Protein AF-K2DM25-F1 (afdb_monomer_lite)

Secondary structure (DSSP, 8-state):
-EEE-SSSSSS--SEEE--SS---HHHHHHHH-TT----SS-SS-EEETTEEE-GGGTTT--

Sequence (62 aa):
MINIYPSKLEGAPLETHVLKQP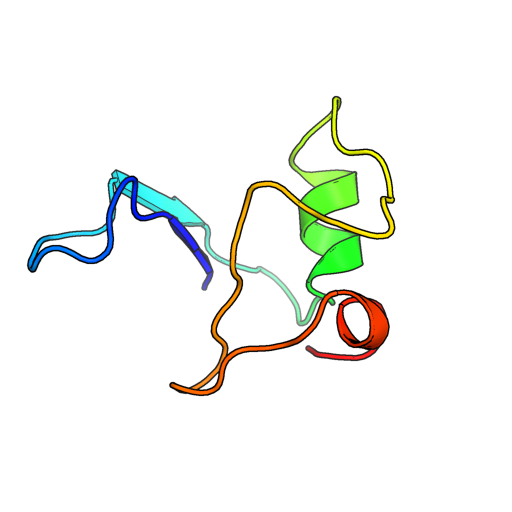ETIHGWLSSTIPSFTEREVHPISVWVNNRMIGSANWSTTT

Radius of gyration: 11.67 Å; chains: 1; bounding box: 28×25×22 Å

pLDDT: mean 91.14, std 4.29, range [74.62, 95.69]

Foldseek 3Di:
DDFDDPDPDDDGGPDDDDDPDDDFQVRCCVVPPVPDDQDQDDPDWDDDPNRTDHSVCRRPHD

Structure (mmCIF, N/CA/C/O backbone):
data_AF-K2DM25-F1
#
_entry.id   AF-K2DM25-F1
#
loop_
_atom_site.group_PDB
_atom_site.id
_atom_site.type_symbol
_atom_site.label_atom_id
_atom_site.label_alt_id
_atom_site.label_comp_id
_atom_site.label_asym_id
_atom_site.label_entity_id
_atom_site.label_seq_id
_atom_site.pdbx_PDB_ins_code
_atom_site.Cartn_x
_atom_site.Cartn_y
_atom_site.Cartn_z
_atom_site.occupancy
_atom_site.B_iso_or_equiv
_atom_site.auth_seq_id
_atom_site.auth_comp_id
_atom_site.auth_asym_id
_atom_site.auth_atom_id
_atom_site.pdbx_PDB_model_num
ATOM 1 N N . MET A 1 1 ? -9.049 6.967 1.102 1.00 88.06 1 MET A N 1
ATOM 2 C CA . MET A 1 1 ? -9.134 5.630 1.736 1.00 88.06 1 MET A CA 1
ATOM 3 C C . MET A 1 1 ? -8.290 4.666 0.932 1.00 88.06 1 MET A C 1
ATOM 5 O O . MET A 1 1 ? -8.146 4.886 -0.265 1.00 88.06 1 MET A O 1
ATOM 9 N N . ILE A 1 2 ? -7.769 3.624 1.564 1.00 91.50 2 ILE A N 1
ATOM 10 C CA . ILE A 1 2 ? -7.017 2.546 0.922 1.00 91.50 2 ILE A CA 1
ATOM 11 C C . ILE A 1 2 ? -7.758 1.243 1.190 1.00 91.50 2 ILE A C 1
ATOM 13 O O . ILE A 1 2 ? -8.130 0.970 2.326 1.00 91.50 2 ILE A O 1
ATOM 17 N N . ASN A 1 3 ? -7.988 0.464 0.138 1.00 92.81 3 ASN A N 1
ATOM 18 C CA . ASN A 1 3 ? -8.694 -0.809 0.201 1.00 92.81 3 ASN A CA 1
ATOM 19 C C . ASN A 1 3 ? -7.742 -1.924 -0.229 1.00 92.81 3 ASN A C 1
ATOM 21 O O . ASN A 1 3 ? -7.169 -1.854 -1.318 1.00 92.81 3 ASN A O 1
ATOM 25 N N . ILE A 1 4 ? -7.582 -2.939 0.617 1.00 91.88 4 ILE A N 1
ATOM 26 C CA . ILE A 1 4 ? -6.706 -4.082 0.368 1.00 91.88 4 ILE A CA 1
ATOM 27 C C . ILE A 1 4 ? -7.562 -5.265 -0.060 1.00 91.88 4 ILE A C 1
ATOM 29 O O . ILE A 1 4 ? -8.483 -5.677 0.647 1.00 91.88 4 ILE A O 1
ATOM 33 N N . TYR A 1 5 ? -7.226 -5.828 -1.216 1.00 92.25 5 TYR A N 1
ATOM 34 C CA . TYR A 1 5 ? -7.887 -7.001 -1.765 1.00 92.25 5 TYR A CA 1
ATOM 35 C C . TYR A 1 5 ? -6.863 -8.130 -1.924 1.00 92.25 5 TYR A C 1
ATOM 37 O O . TYR A 1 5 ? -5.834 -7.919 -2.569 1.00 92.25 5 TYR A O 1
ATOM 45 N N . PRO A 1 6 ? -7.123 -9.333 -1.383 1.00 89.06 6 PRO A N 1
ATOM 46 C CA . PRO A 1 6 ? -6.218 -10.473 -1.520 1.00 89.06 6 PRO A CA 1
ATOM 47 C C . PRO A 1 6 ? -6.226 -11.049 -2.944 1.00 89.06 6 PRO A C 1
ATOM 49 O O . PRO A 1 6 ? -5.323 -11.787 -3.327 1.00 89.06 6 PRO A O 1
ATOM 52 N N . SER A 1 7 ? -7.242 -10.718 -3.745 1.00 84.75 7 SER A N 1
ATOM 53 C CA . SER A 1 7 ? -7.334 -11.059 -5.163 1.00 84.75 7 SER A CA 1
ATOM 54 C C . SER A 1 7 ? -8.142 -9.996 -5.914 1.00 84.75 7 SER A C 1
ATOM 56 O O . SER A 1 7 ? -8.779 -9.150 -5.295 1.00 84.75 7 SER A O 1
ATOM 58 N N . LYS A 1 8 ? -8.143 -10.045 -7.251 1.00 77.25 8 LYS A N 1
ATOM 59 C CA . LYS A 1 8 ? -8.987 -9.177 -8.097 1.00 77.25 8 LYS A CA 1
ATOM 60 C C . LYS A 1 8 ? -10.408 -9.719 -8.305 1.00 77.25 8 LYS A C 1
ATOM 62 O O . LYS A 1 8 ? -11.134 -9.177 -9.133 1.00 77.25 8 LYS A O 1
ATOM 67 N N . LEU A 1 9 ? -10.771 -10.818 -7.640 1.00 77.31 9 LEU A N 1
ATOM 68 C CA . LEU A 1 9 ? -12.120 -11.369 -7.727 1.00 77.31 9 LEU A CA 1
ATOM 69 C C . LEU A 1 9 ? -13.119 -10.401 -7.095 1.00 77.31 9 LEU A C 1
ATOM 71 O O . LEU A 1 9 ? -12.780 -9.658 -6.174 1.00 77.31 9 LEU A O 1
ATOM 75 N N . GLU A 1 10 ? -14.346 -10.421 -7.603 1.00 74.62 10 GLU A N 1
ATOM 76 C CA . GLU A 1 10 ? -15.420 -9.592 -7.070 1.00 74.62 10 GLU A CA 1
ATOM 77 C C . GLU A 1 10 ? -15.670 -9.927 -5.594 1.00 74.62 10 GLU A C 1
ATOM 79 O O . GLU A 1 10 ? -15.816 -11.091 -5.216 1.00 74.62 10 GLU A O 1
ATOM 84 N N . GLY A 1 11 ? -15.685 -8.898 -4.747 1.00 84.62 11 GLY A N 1
ATOM 85 C CA . GLY A 1 11 ? -15.844 -9.051 -3.308 1.00 84.62 11 GLY A CA 1
ATOM 86 C C . GLY A 1 11 ? -15.590 -7.755 -2.543 1.00 84.62 11 GLY A C 1
ATOM 87 O O . GLY A 1 11 ? -15.119 -6.760 -3.097 1.00 84.62 11 GLY A O 1
ATOM 88 N N . ALA A 1 12 ? -15.915 -7.773 -1.252 1.00 88.94 12 ALA A N 1
ATOM 89 C CA . ALA A 1 12 ? -15.563 -6.694 -0.337 1.00 88.94 12 ALA A CA 1
ATOM 90 C C . ALA A 1 12 ? -14.038 -6.661 -0.098 1.00 88.94 12 ALA A C 1
ATOM 92 O O . ALA A 1 12 ? -13.385 -7.707 -0.180 1.00 88.94 12 ALA A O 1
ATOM 93 N N . PRO A 1 13 ? -13.456 -5.488 0.211 1.00 92.00 13 PRO A N 1
ATOM 94 C CA . PRO A 1 13 ? -12.064 -5.418 0.635 1.00 92.00 13 PRO A CA 1
ATOM 95 C C . PRO A 1 13 ? -11.846 -6.253 1.897 1.00 92.00 13 PRO A C 1
ATOM 97 O O . PRO A 1 13 ? -12.695 -6.282 2.788 1.00 92.00 13 PRO A O 1
ATOM 100 N N . LEU A 1 14 ? -10.690 -6.912 1.976 1.00 93.19 14 LEU A N 1
ATOM 101 C CA . LEU A 1 14 ? -10.272 -7.615 3.189 1.00 93.19 14 LEU A CA 1
ATOM 102 C C . LEU A 1 14 ? -9.953 -6.614 4.302 1.00 93.19 14 LEU A C 1
ATOM 104 O O . LEU A 1 14 ? -10.290 -6.848 5.458 1.00 93.19 14 LEU A O 1
ATOM 108 N N . GLU A 1 15 ? -9.339 -5.487 3.937 1.00 93.75 15 GLU A N 1
ATOM 109 C CA . GLU A 1 15 ? -9.044 -4.392 4.857 1.00 93.75 15 GLU A CA 1
ATOM 110 C C . GLU A 1 15 ? -9.324 -3.035 4.210 1.00 93.75 15 GLU A C 1
ATOM 112 O O . GLU A 1 15 ? -9.080 -2.832 3.016 1.00 93.75 15 GLU A O 1
ATOM 117 N N . THR A 1 16 ? -9.767 -2.080 5.026 1.00 93.12 16 THR A N 1
ATOM 118 C CA . THR A 1 16 ? -9.958 -0.684 4.628 1.00 93.12 16 THR A CA 1
ATOM 119 C C . THR A 1 16 ? -9.270 0.239 5.625 1.00 93.12 16 THR A C 1
ATOM 121 O O . THR A 1 16 ? -9.539 0.196 6.823 1.00 93.12 16 THR A O 1
ATOM 124 N N . HIS A 1 17 ? -8.424 1.126 5.108 1.00 93.69 17 HIS A N 1
ATOM 125 C CA . HIS A 1 17 ? -7.647 2.096 5.873 1.00 93.69 17 HIS A CA 1
ATOM 126 C C . HIS A 1 17 ? -8.074 3.520 5.498 1.00 93.69 17 HIS A C 1
ATOM 128 O O . HIS A 1 17 ? -8.037 3.925 4.330 1.00 93.69 17 HIS A O 1
ATOM 134 N N . VAL A 1 18 ? -8.511 4.310 6.481 1.00 93.00 18 VAL A N 1
ATOM 135 C CA . VAL A 1 18 ? -8.895 5.714 6.264 1.00 93.00 18 VAL A CA 1
ATOM 136 C C . VAL A 1 18 ? -7.661 6.602 6.390 1.00 93.00 18 VAL A C 1
ATOM 138 O O . VAL A 1 18 ? -6.990 6.607 7.418 1.00 93.00 18 VAL A O 1
ATOM 141 N N . LEU A 1 19 ? -7.386 7.386 5.347 1.00 90.69 19 LEU A N 1
ATOM 142 C CA . LEU A 1 19 ? -6.314 8.378 5.355 1.00 90.69 19 LEU A CA 1
ATOM 143 C C . LEU A 1 19 ? -6.802 9.647 6.057 1.00 90.69 19 LEU A C 1
ATOM 145 O O . LEU A 1 19 ? -7.859 10.172 5.708 1.00 90.69 19 LEU A O 1
ATOM 149 N N . LYS A 1 20 ? -6.037 10.138 7.038 1.00 90.56 20 LYS A N 1
ATOM 150 C CA . LYS A 1 20 ? -6.343 11.390 7.759 1.00 90.56 20 LYS A CA 1
ATOM 151 C C . LYS A 1 20 ? -5.945 12.641 6.971 1.00 90.56 20 LYS A C 1
ATOM 153 O O . LYS A 1 20 ? -6.516 13.703 7.184 1.00 90.56 20 LYS A O 1
ATOM 158 N N . GLN A 1 21 ? -4.970 12.506 6.079 1.00 91.25 21 GLN A N 1
ATOM 159 C CA . GLN A 1 21 ? -4.445 13.551 5.205 1.00 91.25 21 GLN A CA 1
ATOM 160 C C . GLN A 1 21 ? -4.007 12.917 3.876 1.00 91.25 21 GLN A C 1
ATOM 162 O O 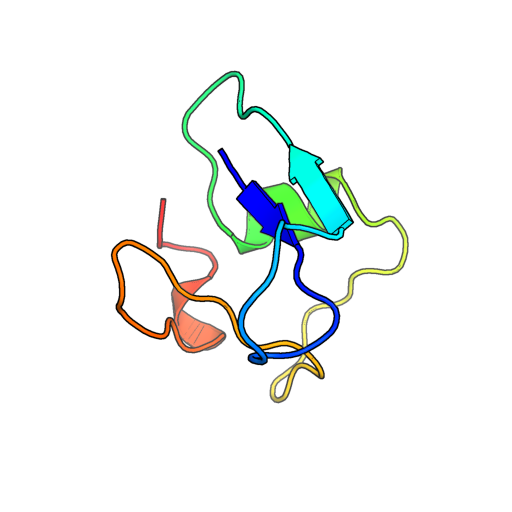. GLN A 1 21 ? -3.808 11.698 3.846 1.00 91.25 21 GLN A O 1
ATOM 167 N N . PRO A 1 22 ? -3.859 13.694 2.788 1.00 90.81 22 PRO A N 1
ATOM 168 C CA . PRO A 1 22 ? -3.245 13.196 1.563 1.00 90.81 22 PRO A CA 1
ATOM 169 C C . PRO A 1 22 ? -1.846 12.643 1.850 1.00 90.81 22 PRO A C 1
ATOM 171 O O . PRO A 1 22 ? -1.051 13.277 2.543 1.00 90.81 22 PRO A O 1
ATOM 174 N N . GLU A 1 23 ? -1.555 11.462 1.323 1.00 93.56 23 GLU A N 1
ATOM 175 C CA . GLU A 1 23 ? -0.284 10.769 1.512 1.00 93.56 23 GLU A CA 1
ATOM 176 C C . GLU A 1 23 ? 0.065 10.047 0.215 1.00 93.56 23 GLU A C 1
ATOM 178 O O . GLU A 1 23 ? -0.823 9.607 -0.515 1.00 93.56 23 GLU A O 1
ATOM 183 N N . THR A 1 24 ? 1.355 9.943 -0.091 1.00 95.69 24 THR A N 1
ATOM 184 C CA . THR A 1 24 ? 1.795 9.196 -1.268 1.00 95.69 24 THR A CA 1
ATOM 185 C C . THR A 1 24 ? 1.687 7.696 -1.013 1.00 95.69 24 THR A C 1
ATOM 187 O O . THR A 1 24 ? 1.760 7.246 0.132 1.00 95.69 24 THR A O 1
ATOM 190 N N . ILE A 1 25 ? 1.564 6.897 -2.076 1.00 94.69 25 ILE A N 1
ATOM 191 C CA . ILE A 1 25 ? 1.518 5.427 -1.963 1.00 94.69 25 ILE A CA 1
ATOM 192 C C . ILE A 1 25 ? 2.745 4.910 -1.191 1.00 94.69 25 ILE A C 1
ATOM 194 O O . ILE A 1 25 ? 2.611 4.102 -0.272 1.00 94.69 25 ILE A O 1
ATOM 198 N N . HIS A 1 26 ? 3.936 5.415 -1.526 1.00 95.06 26 HIS A N 1
ATOM 199 C CA . HIS A 1 26 ? 5.180 5.059 -0.841 1.00 95.06 26 HIS A CA 1
ATOM 200 C C . HIS A 1 26 ? 5.169 5.488 0.631 1.00 95.06 26 HIS A C 1
ATOM 202 O O . HIS A 1 26 ? 5.606 4.725 1.494 1.00 95.06 26 HIS A O 1
ATOM 208 N N . GLY A 1 27 ? 4.707 6.710 0.924 1.00 95.00 27 GLY A N 1
ATOM 209 C CA . GLY A 1 27 ? 4.628 7.233 2.289 1.00 95.00 27 GLY A CA 1
ATOM 210 C C . GLY A 1 27 ? 3.773 6.335 3.174 1.00 95.00 27 GLY A C 1
ATOM 211 O O . GLY A 1 27 ? 4.248 5.861 4.206 1.00 95.00 27 GLY A O 1
ATOM 212 N N . TRP A 1 28 ? 2.580 5.992 2.685 1.00 94.88 28 TRP A N 1
ATOM 213 C CA . TRP A 1 28 ? 1.651 5.137 3.410 1.00 94.88 28 TRP A CA 1
ATOM 214 C C . TRP A 1 28 ? 2.199 3.721 3.624 1.00 94.88 28 TRP A C 1
ATOM 216 O O . TRP A 1 28 ? 2.113 3.187 4.730 1.00 94.88 28 TRP A O 1
ATOM 226 N N . LEU A 1 29 ? 2.805 3.112 2.596 1.00 94.50 29 LEU A N 1
ATOM 227 C CA . LEU A 1 29 ? 3.420 1.785 2.716 1.00 94.50 29 LEU A CA 1
ATOM 228 C C . LEU A 1 29 ? 4.564 1.785 3.734 1.00 94.50 29 LEU A C 1
ATOM 230 O O . LEU A 1 29 ? 4.640 0.887 4.569 1.00 94.50 29 LEU A O 1
ATOM 234 N N . SER A 1 30 ? 5.414 2.810 3.694 1.00 94.69 30 SER A N 1
ATOM 235 C CA . SER A 1 30 ? 6.565 2.942 4.592 1.00 94.69 30 SER A CA 1
ATOM 236 C C . SER A 1 30 ? 6.155 3.183 6.045 1.00 94.69 30 SER A C 1
ATOM 238 O O . SER A 1 30 ? 6.810 2.683 6.956 1.00 94.69 30 SER A O 1
ATOM 240 N N . SER A 1 31 ? 5.086 3.950 6.276 1.00 93.75 31 SER A N 1
ATOM 241 C CA . SER A 1 31 ? 4.595 4.260 7.623 1.00 93.75 31 SER A CA 1
ATOM 242 C C . SER A 1 31 ? 3.754 3.130 8.223 1.00 93.75 31 SER A C 1
ATOM 244 O O . SER A 1 31 ? 3.783 2.920 9.436 1.00 93.75 31 SER A O 1
ATOM 246 N N . THR A 1 32 ? 3.025 2.388 7.386 1.00 92.88 32 THR A N 1
ATOM 247 C CA . THR A 1 32 ? 2.051 1.379 7.833 1.00 92.88 32 THR A CA 1
ATOM 248 C C . THR A 1 32 ? 2.640 -0.027 7.904 1.00 92.88 32 THR A C 1
ATOM 250 O O . THR A 1 32 ? 2.230 -0.815 8.755 1.00 92.88 32 THR A O 1
ATOM 253 N N . ILE A 1 33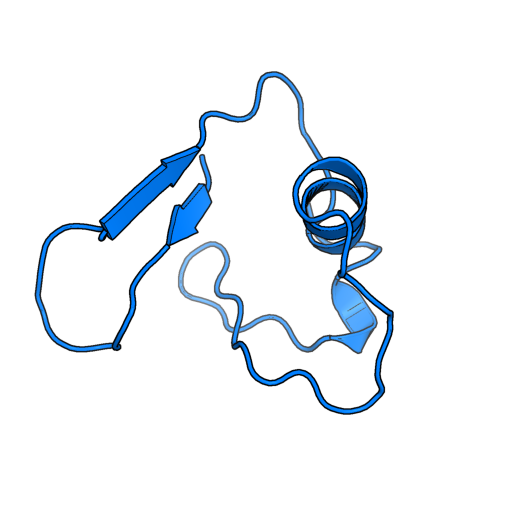 ? 3.591 -0.365 7.028 1.00 91.75 33 ILE A N 1
ATOM 254 C CA . ILE A 1 33 ? 4.118 -1.726 6.882 1.00 91.75 33 ILE A CA 1
ATOM 255 C C . ILE A 1 33 ? 5.599 -1.741 7.297 1.00 91.75 33 ILE A C 1
ATOM 257 O O . ILE A 1 33 ? 6.460 -1.400 6.489 1.00 91.75 33 ILE A O 1
ATOM 261 N N . PRO A 1 34 ? 5.946 -2.186 8.522 1.00 92.88 34 PRO A N 1
ATOM 262 C CA . PRO A 1 34 ? 7.324 -2.125 9.029 1.00 92.88 34 PRO A CA 1
ATOM 263 C C . PRO A 1 34 ? 8.353 -2.900 8.195 1.00 92.88 34 PRO A C 1
ATOM 265 O O . PRO A 1 34 ? 9.542 -2.608 8.242 1.00 92.88 34 PRO A O 1
ATOM 268 N N . SER A 1 35 ? 7.906 -3.915 7.453 1.00 92.25 35 SER A N 1
ATOM 269 C CA . SER A 1 35 ? 8.740 -4.735 6.568 1.00 92.25 35 SER A CA 1
ATOM 270 C C . SER A 1 35 ? 8.778 -4.229 5.122 1.00 92.25 35 SER A C 1
ATOM 272 O O . SER A 1 35 ? 9.386 -4.877 4.261 1.00 92.25 35 SER A O 1
ATOM 274 N N . PHE A 1 36 ? 8.121 -3.102 4.827 1.00 93.06 36 PHE A N 1
ATOM 275 C CA . PHE A 1 36 ? 8.156 -2.511 3.499 1.00 93.06 36 PHE A CA 1
ATOM 276 C C . PHE A 1 36 ? 9.577 -2.078 3.152 1.00 93.06 36 PHE A C 1
ATOM 278 O O . PHE A 1 36 ? 10.291 -1.461 3.937 1.00 93.06 36 PHE A O 1
ATOM 285 N N . THR A 1 37 ? 9.987 -2.440 1.943 1.00 92.12 37 THR A N 1
ATOM 286 C CA . THR A 1 37 ? 11.270 -2.068 1.359 1.00 92.12 37 THR A CA 1
ATOM 287 C C . THR A 1 37 ? 11.019 -1.692 -0.087 1.00 92.12 37 THR A C 1
ATOM 289 O O . THR A 1 37 ? 10.240 -2.363 -0.772 1.00 92.12 37 THR A O 1
ATOM 292 N N . GLU A 1 38 ? 11.675 -0.630 -0.540 1.00 89.31 38 GLU A N 1
ATOM 293 C CA . GLU A 1 38 ? 11.598 -0.202 -1.931 1.00 89.31 38 GLU A CA 1
ATOM 294 C C . GLU A 1 38 ? 12.260 -1.247 -2.834 1.00 89.31 38 GLU A C 1
ATOM 296 O O . GLU A 1 38 ? 13.336 -1.769 -2.516 1.00 89.31 38 GLU A O 1
ATOM 301 N N . ARG A 1 39 ? 11.596 -1.602 -3.939 1.00 89.12 39 ARG A N 1
ATOM 302 C CA . ARG A 1 39 ? 12.059 -2.636 -4.872 1.00 89.12 39 ARG A CA 1
ATOM 303 C C . ARG A 1 39 ? 11.727 -2.235 -6.299 1.00 89.12 39 ARG A C 1
ATOM 305 O O . ARG A 1 39 ? 10.708 -1.618 -6.564 1.00 89.12 39 ARG A O 1
ATOM 312 N N . GLU A 1 40 ? 12.545 -2.666 -7.250 1.00 83.12 40 GLU A N 1
ATOM 313 C CA . GLU A 1 40 ? 12.238 -2.449 -8.669 1.00 83.12 40 GLU A CA 1
ATOM 314 C C . GLU A 1 40 ? 10.928 -3.154 -9.071 1.00 83.12 40 GLU A C 1
ATOM 316 O O . GLU A 1 40 ? 10.078 -2.580 -9.753 1.00 83.12 40 GLU A O 1
ATOM 321 N N . VAL A 1 41 ? 10.724 -4.375 -8.563 1.00 87.75 41 VAL A N 1
ATOM 322 C CA . VAL A 1 41 ? 9.511 -5.172 -8.770 1.00 87.75 41 VAL A CA 1
ATOM 323 C C . VAL A 1 41 ? 8.864 -5.483 -7.423 1.00 87.75 41 VAL A C 1
ATOM 325 O O . VAL A 1 41 ? 9.431 -6.192 -6.587 1.00 87.75 41 VAL A O 1
ATOM 328 N N . HIS A 1 42 ? 7.653 -4.966 -7.216 1.00 91.88 42 HIS A N 1
ATOM 329 C CA . HIS A 1 42 ? 6.865 -5.222 -6.013 1.00 91.88 42 HIS A CA 1
ATOM 330 C C . HIS A 1 42 ? 5.900 -6.402 -6.211 1.00 91.88 42 HIS A C 1
ATOM 332 O O . HIS A 1 42 ? 5.343 -6.566 -7.296 1.00 91.88 42 HIS A O 1
ATOM 338 N N . PRO A 1 43 ? 5.625 -7.195 -5.157 1.00 90.88 43 PRO A N 1
ATOM 339 C CA . PRO A 1 43 ? 4.676 -8.310 -5.219 1.00 90.88 43 PRO A CA 1
ATOM 340 C C . PRO A 1 43 ? 3.205 -7.859 -5.202 1.00 90.88 43 PRO A C 1
ATOM 342 O O . PRO A 1 43 ? 2.304 -8.693 -5.187 1.00 90.88 43 PRO A O 1
ATOM 345 N N . ILE A 1 44 ? 2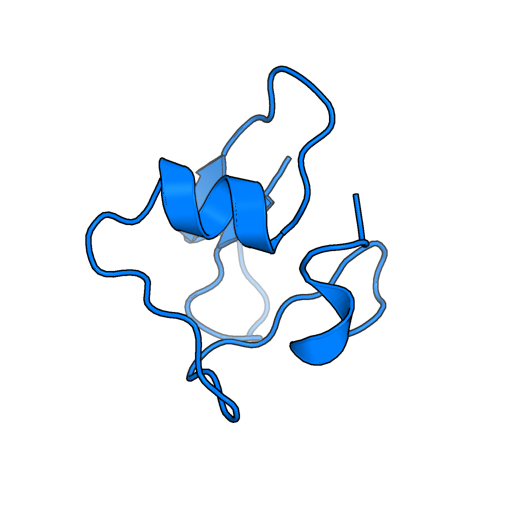.953 -6.549 -5.170 1.00 91.38 44 ILE A N 1
ATOM 346 C CA . ILE A 1 44 ? 1.620 -5.952 -5.123 1.00 91.38 44 ILE A CA 1
ATOM 347 C C . ILE A 1 44 ? 1.415 -5.037 -6.327 1.00 91.38 44 ILE A C 1
ATOM 349 O O . ILE A 1 44 ? 2.356 -4.450 -6.858 1.00 91.38 44 ILE A O 1
ATOM 353 N N . SER A 1 45 ? 0.162 -4.885 -6.741 1.00 92.75 45 SER A N 1
ATOM 354 C CA . SER A 1 45 ? -0.253 -3.875 -7.714 1.00 92.75 45 SER A CA 1
ATOM 355 C C . SER A 1 45 ? -1.102 -2.827 -7.012 1.00 92.75 45 SER A C 1
ATOM 357 O O . SER A 1 45 ? -1.999 -3.183 -6.252 1.00 92.75 45 SER A O 1
ATOM 359 N N . VAL A 1 46 ? -0.869 -1.550 -7.307 1.00 93.56 46 VAL A N 1
ATOM 360 C CA . VAL A 1 46 ? -1.643 -0.443 -6.732 1.00 93.56 46 VAL A CA 1
ATOM 361 C C . VAL A 1 46 ? -2.480 0.214 -7.821 1.00 93.56 46 VAL A C 1
ATOM 363 O O . VAL A 1 46 ? -1.997 0.469 -8.926 1.00 93.56 46 VAL A O 1
ATOM 366 N N . TRP A 1 47 ? -3.746 0.472 -7.505 1.00 93.75 47 TRP A N 1
ATOM 367 C CA . TRP A 1 47 ? -4.693 1.151 -8.380 1.00 93.75 47 TRP A CA 1
ATOM 368 C C . TRP A 1 47 ? -5.241 2.387 -7.671 1.00 93.75 47 TRP A C 1
ATOM 370 O O . TRP A 1 47 ? -5.705 2.291 -6.538 1.00 93.75 47 TRP A O 1
ATOM 380 N N . VAL A 1 48 ? -5.215 3.532 -8.350 1.00 91.69 48 VAL A N 1
ATOM 381 C CA . VAL A 1 48 ? -5.785 4.800 -7.874 1.00 91.69 48 VAL A CA 1
ATOM 382 C C . VAL A 1 48 ? -6.755 5.292 -8.935 1.00 91.69 48 VAL A C 1
ATOM 384 O O . VAL A 1 48 ? -6.384 5.384 -10.102 1.00 91.69 48 VAL A O 1
ATOM 387 N N . ASN A 1 49 ? -8.005 5.574 -8.557 1.00 89.94 49 ASN A N 1
ATOM 388 C CA . ASN A 1 49 ? -9.052 6.029 -9.483 1.00 89.94 49 ASN A CA 1
ATOM 389 C C . ASN A 1 49 ? -9.138 5.163 -10.756 1.00 89.94 49 ASN A C 1
ATOM 391 O O . ASN A 1 49 ? -9.099 5.668 -11.875 1.00 89.94 49 ASN A O 1
ATOM 395 N N . ASN A 1 50 ? -9.177 3.837 -10.577 1.00 89.44 50 ASN A N 1
ATOM 396 C CA . ASN A 1 50 ? -9.242 2.844 -11.657 1.00 89.44 50 ASN A CA 1
ATOM 397 C C . ASN A 1 50 ? -8.043 2.851 -12.624 1.00 89.44 50 ASN A C 1
ATOM 399 O O . ASN A 1 50 ? -8.103 2.227 -13.682 1.00 89.44 50 ASN A O 1
ATOM 403 N N . ARG A 1 51 ? -6.923 3.473 -12.244 1.00 93.88 51 ARG A N 1
ATOM 404 C CA . ARG A 1 51 ? -5.666 3.439 -12.991 1.00 93.88 51 ARG A CA 1
ATOM 405 C C . ARG A 1 51 ? -4.589 2.704 -12.205 1.00 93.88 51 ARG A C 1
ATOM 407 O O . ARG A 1 51 ? -4.326 3.034 -11.052 1.00 93.88 51 ARG A O 1
ATOM 414 N N . MET A 1 52 ? -3.930 1.742 -12.845 1.00 93.25 52 MET A N 1
ATOM 415 C CA . MET A 1 52 ? -2.761 1.083 -12.266 1.00 93.25 52 MET A CA 1
ATOM 416 C C . MET A 1 52 ? -1.594 2.068 -12.196 1.00 93.25 52 MET A C 1
ATOM 418 O O . MET A 1 52 ? -1.241 2.685 -13.205 1.00 93.25 52 MET A O 1
ATOM 422 N N . ILE A 1 53 ? -0.991 2.203 -11.018 1.00 95.38 53 ILE A N 1
ATOM 423 C CA . ILE A 1 53 ? 0.153 3.085 -10.789 1.00 95.38 53 ILE A CA 1
ATOM 424 C C . ILE A 1 53 ? 1.413 2.226 -10.700 1.00 95.38 53 ILE A C 1
ATOM 426 O O . ILE A 1 53 ? 1.540 1.384 -9.811 1.00 95.38 53 ILE A O 1
ATOM 430 N N . GLY A 1 54 ? 2.345 2.431 -11.633 1.00 93.44 54 GLY A N 1
ATOM 431 C CA . GLY A 1 54 ? 3.655 1.777 -11.592 1.00 93.44 54 GLY A CA 1
ATOM 432 C C . GLY A 1 54 ? 4.477 2.247 -10.390 1.00 93.44 54 GLY A C 1
ATOM 433 O O . GLY A 1 54 ? 4.383 3.420 -10.020 1.00 93.44 54 GLY A O 1
ATOM 434 N N . SER A 1 55 ? 5.288 1.350 -9.82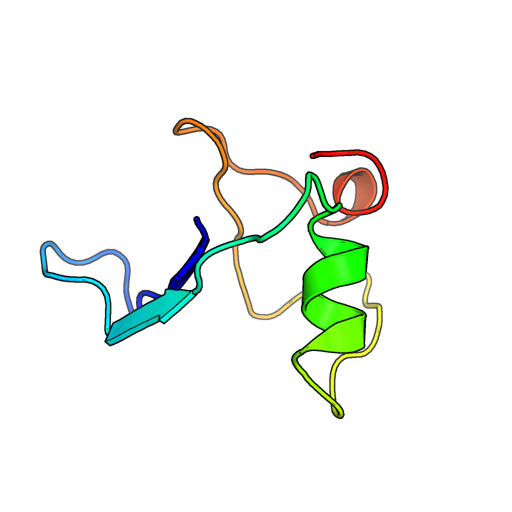1 1.00 93.12 55 SER A N 1
ATOM 435 C CA . SER A 1 55 ? 6.102 1.588 -8.613 1.00 93.12 55 SER A CA 1
ATOM 436 C C . SER A 1 55 ? 6.938 2.864 -8.681 1.00 93.12 55 SER A C 1
ATOM 438 O O . SER A 1 55 ? 6.956 3.633 -7.728 1.00 93.12 55 SER A O 1
ATOM 440 N N . ALA A 1 56 ? 7.500 3.180 -9.851 1.00 92.56 56 ALA A N 1
ATOM 441 C CA . ALA A 1 56 ? 8.271 4.405 -10.085 1.00 92.56 56 ALA A CA 1
ATOM 442 C C . ALA A 1 56 ? 7.523 5.720 -9.768 1.00 92.56 56 ALA A C 1
ATOM 444 O O . ALA A 1 56 ? 8.157 6.756 -9.599 1.00 92.56 56 ALA A O 1
ATOM 445 N N . ASN A 1 57 ? 6.187 5.700 -9.693 1.00 94.44 57 ASN A N 1
ATOM 446 C CA . ASN A 1 57 ? 5.364 6.876 -9.390 1.00 94.44 57 ASN A CA 1
ATOM 447 C C . ASN A 1 57 ? 4.760 6.842 -7.976 1.00 94.44 57 ASN A C 1
ATOM 449 O O . ASN A 1 57 ? 3.972 7.722 -7.623 1.00 94.44 57 ASN A O 1
ATOM 453 N N . TRP A 1 58 ? 5.073 5.836 -7.155 1.00 94.31 58 TRP A N 1
ATOM 454 C CA . TRP A 1 58 ? 4.470 5.689 -5.824 1.00 94.31 58 TRP A CA 1
ATOM 455 C C . TRP A 1 58 ? 4.890 6.786 -4.846 1.00 94.31 58 TRP A C 1
ATOM 457 O O . TRP A 1 58 ? 4.137 7.098 -3.928 1.00 94.31 58 TRP A O 1
ATOM 467 N N . SER A 1 59 ? 6.055 7.399 -5.049 1.00 93.62 59 SER A N 1
ATOM 468 C CA . SER A 1 59 ? 6.555 8.513 -4.237 1.00 93.62 59 SER A CA 1
ATOM 469 C C . SER A 1 59 ? 5.956 9.872 -4.607 1.00 93.62 59 SER A C 1
ATOM 471 O O . SER A 1 59 ? 6.105 10.819 -3.840 1.00 93.62 59 SER A O 1
ATOM 473 N N . THR A 1 60 ? 5.272 9.981 -5.748 1.00 93.88 60 THR A N 1
ATOM 474 C CA . THR A 1 60 ? 4.723 11.246 -6.270 1.00 93.88 60 THR A CA 1
ATOM 475 C C . THR A 1 60 ? 3.203 11.238 -6.411 1.00 93.88 60 THR A C 1
ATOM 477 O O . THR A 1 60 ? 2.593 12.302 -6.470 1.00 93.88 60 THR A O 1
ATOM 480 N N . THR A 1 61 ? 2.578 10.059 -6.452 1.00 91.75 61 THR A N 1
ATOM 481 C CA . THR A 1 61 ? 1.122 9.909 -6.585 1.00 91.75 61 THR A CA 1
ATOM 482 C C . THR A 1 61 ? 0.445 9.963 -5.215 1.00 91.75 61 THR A C 1
ATOM 484 O O . THR A 1 61 ? 0.787 9.154 -4.351 1.00 91.75 61 THR A O 1
ATOM 487 N N . THR A 1 62 ? -0.525 10.873 -5.051 1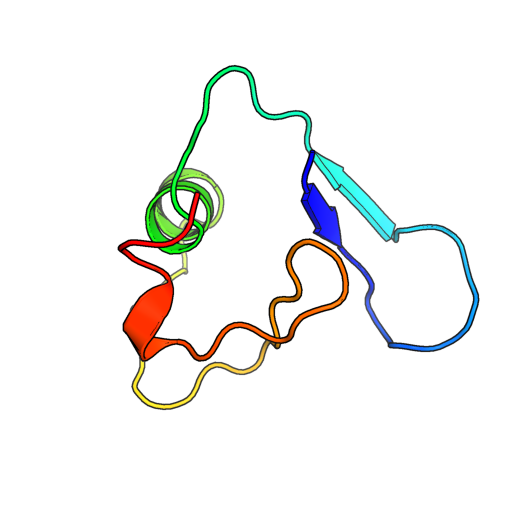.00 84.38 62 THR A N 1
ATOM 488 C CA . THR A 1 62 ? -1.367 11.083 -3.851 1.00 84.38 62 THR A CA 1
ATOM 489 C C . THR A 1 62 ? -2.839 10.827 -4.132 1.00 84.38 62 THR A C 1
ATOM 491 O O . THR A 1 62 ? -3.278 11.240 -5.231 1.00 84.38 62 THR A O 1
#